Protein AF-A0AAQ3RMP8-F1 (afdb_monomer)

pLDDT: mean 90.46, std 5.32, range [58.47, 97.94]

Sequence (105 aa):
MGKTYILKLIHQVDDKIHGRSSGHYALVTQQPLRGRSKQGGQRVGEMEVWALEGFGVAHILQEMLTYKSDHIKTRQEVLGTTIVGGTIPKPTDAPESFRLLVREL

Structure (mmCIF, N/CA/C/O backbone):
data_AF-A0AAQ3RMP8-F1
#
_entry.id   AF-A0AAQ3RMP8-F1
#
loop_
_atom_site.group_PDB
_atom_site.id
_atom_site.type_symbol
_atom_site.label_atom_id
_atom_site.label_alt_id
_atom_site.label_comp_id
_atom_site.label_asym_id
_atom_site.label_entity_id
_atom_site.label_seq_id
_atom_site.pdbx_PDB_ins_code
_atom_site.Cartn_x
_atom_site.Cartn_y
_atom_site.Cartn_z
_atom_site.occupancy
_atom_site.B_iso_or_equiv
_atom_site.auth_seq_id
_atom_site.auth_comp_id
_atom_site.auth_asym_id
_atom_site.auth_atom_id
_atom_site.pdbx_PDB_model_num
ATOM 1 N N . MET A 1 1 ? 15.122 -13.488 -49.396 1.00 58.47 1 MET A N 1
ATOM 2 C CA . MET A 1 1 ? 15.615 -13.709 -48.018 1.00 58.47 1 MET A CA 1
ATOM 3 C C . MET A 1 1 ? 16.304 -12.436 -47.552 1.00 58.47 1 MET A C 1
ATOM 5 O O . MET A 1 1 ? 17.240 -12.012 -48.217 1.00 58.47 1 MET A O 1
ATOM 9 N N . GLY A 1 2 ? 15.805 -11.786 -46.498 1.00 79.69 2 GLY A N 1
ATOM 10 C CA . GLY A 1 2 ? 16.366 -10.536 -45.969 1.00 79.69 2 GLY A CA 1
ATOM 11 C C . GLY A 1 2 ? 17.135 -10.776 -44.671 1.00 79.69 2 GLY A C 1
ATOM 12 O O . GLY A 1 2 ? 16.702 -11.578 -43.848 1.00 79.69 2 GLY A O 1
ATOM 13 N N . LYS A 1 3 ? 18.272 -10.096 -44.490 1.00 78.12 3 LYS A N 1
ATOM 14 C CA . LYS A 1 3 ? 19.014 -10.085 -43.221 1.00 78.12 3 LYS A CA 1
ATOM 15 C C . LYS A 1 3 ? 18.475 -8.954 -42.347 1.00 78.12 3 LYS A C 1
ATOM 17 O O . LYS A 1 3 ? 18.832 -7.798 -42.550 1.00 78.12 3 LYS A O 1
ATOM 22 N N . THR A 1 4 ? 17.603 -9.281 -41.403 1.00 86.06 4 THR A N 1
ATOM 23 C CA . THR A 1 4 ? 17.130 -8.350 -40.372 1.00 86.06 4 THR A CA 1
ATOM 24 C C . THR A 1 4 ? 18.075 -8.353 -39.175 1.00 86.06 4 THR A C 1
ATOM 26 O O . THR A 1 4 ? 18.574 -9.402 -38.769 1.00 86.06 4 THR A O 1
ATOM 29 N N . TYR A 1 5 ? 18.313 -7.173 -38.602 1.00 87.81 5 TYR A N 1
ATOM 30 C CA . TYR A 1 5 ? 19.104 -7.013 -37.385 1.00 87.81 5 TYR A CA 1
ATOM 31 C C . TYR A 1 5 ? 18.159 -6.779 -36.203 1.00 87.81 5 TYR A C 1
ATOM 33 O O . TYR A 1 5 ? 17.419 -5.798 -36.189 1.00 87.81 5 TYR A O 1
ATOM 41 N N . ILE A 1 6 ? 18.154 -7.699 -35.237 1.00 94.19 6 ILE A N 1
ATOM 42 C CA . ILE A 1 6 ? 17.317 -7.634 -34.032 1.00 94.19 6 ILE A CA 1
ATOM 43 C C . ILE A 1 6 ? 18.244 -7.539 -32.821 1.00 94.19 6 ILE A C 1
ATOM 45 O O . ILE A 1 6 ? 19.127 -8.376 -32.641 1.00 94.19 6 ILE A O 1
ATOM 49 N N . LEU A 1 7 ? 18.039 -6.516 -31.991 1.00 92.06 7 LEU A N 1
ATOM 50 C CA . LEU A 1 7 ? 18.819 -6.266 -30.779 1.00 92.06 7 LEU A CA 1
ATOM 51 C C . LEU A 1 7 ? 18.135 -6.869 -29.547 1.00 92.06 7 LEU A C 1
ATOM 53 O O . LEU A 1 7 ? 16.920 -6.763 -29.386 1.00 92.06 7 LEU A O 1
ATOM 57 N N . LYS A 1 8 ? 18.928 -7.455 -28.642 1.00 92.88 8 LYS A N 1
ATOM 58 C CA . LYS A 1 8 ? 18.460 -7.916 -27.329 1.00 92.88 8 LYS A CA 1
ATOM 59 C C . LYS A 1 8 ? 18.564 -6.778 -26.313 1.00 92.88 8 LYS A C 1
ATOM 61 O O . LYS A 1 8 ? 19.653 -6.264 -26.073 1.00 92.88 8 LYS A O 1
ATOM 66 N N . LEU A 1 9 ? 17.440 -6.420 -25.697 1.00 92.88 9 LEU A N 1
ATOM 67 C CA . LEU A 1 9 ? 17.399 -5.477 -24.577 1.00 92.88 9 LEU A CA 1
ATOM 68 C C . LEU A 1 9 ? 17.756 -6.168 -23.254 1.00 92.88 9 LEU A C 1
ATOM 70 O O . LEU A 1 9 ? 17.665 -7.391 -23.122 1.00 92.88 9 LEU A O 1
ATOM 74 N N . ILE A 1 10 ? 18.136 -5.368 -22.258 1.00 92.12 10 ILE A N 1
ATOM 75 C CA . ILE A 1 10 ? 18.376 -5.848 -20.894 1.00 92.12 10 ILE A CA 1
ATOM 76 C C . ILE A 1 10 ? 17.054 -6.347 -20.299 1.00 92.12 10 ILE A C 1
ATOM 78 O O . ILE A 1 10 ? 16.036 -5.652 -20.336 1.00 92.12 10 ILE A O 1
ATOM 82 N N . HIS A 1 11 ? 17.073 -7.556 -19.742 1.00 90.25 11 HIS A N 1
ATOM 83 C CA . HIS A 1 11 ? 15.901 -8.171 -19.132 1.00 90.25 11 HIS A CA 1
ATOM 84 C C . HIS A 1 11 ? 15.660 -7.583 -17.740 1.00 90.25 11 HIS A C 1
ATOM 86 O O . HIS A 1 11 ? 16.345 -7.926 -16.787 1.00 90.25 11 HIS A O 1
ATOM 92 N N . GLN A 1 12 ? 14.684 -6.684 -17.623 1.00 89.94 12 GLN A N 1
ATOM 93 C CA . GLN A 1 12 ? 14.341 -6.058 -16.342 1.00 89.94 12 GLN A CA 1
ATOM 94 C C . GLN A 1 12 ? 13.312 -6.855 -15.521 1.00 89.94 12 GLN A C 1
ATOM 96 O O . GLN A 1 12 ? 12.932 -6.405 -14.445 1.00 89.94 12 GLN A O 1
ATOM 101 N N . VAL A 1 13 ? 12.766 -7.966 -16.031 1.00 87.06 13 VAL A N 1
ATOM 102 C CA . VAL A 1 13 ? 11.637 -8.655 -15.371 1.00 87.06 13 VAL A CA 1
ATOM 103 C C . VAL A 1 13 ? 12.084 -9.342 -14.085 1.00 87.06 13 VAL A C 1
ATOM 105 O O . VAL A 1 13 ? 11.398 -9.212 -13.073 1.00 87.06 13 VAL A O 1
ATOM 108 N N . ASP A 1 14 ? 13.260 -9.973 -14.087 1.00 83.62 14 ASP A N 1
ATOM 109 C CA . ASP A 1 14 ? 13.818 -10.631 -12.894 1.00 83.62 14 ASP A CA 1
ATOM 110 C C . ASP A 1 14 ? 14.007 -9.629 -11.736 1.00 83.62 14 ASP A C 1
ATOM 112 O O . ASP A 1 14 ? 13.822 -9.948 -10.557 1.00 83.62 14 ASP A O 1
ATOM 116 N N . ASP A 1 15 ? 14.255 -8.361 -12.080 1.00 81.75 15 ASP A N 1
ATOM 117 C CA . ASP A 1 15 ? 14.387 -7.265 -11.123 1.00 81.75 15 ASP A CA 1
ATOM 118 C C . ASP A 1 15 ? 13.055 -6.642 -10.674 1.00 81.75 15 ASP A C 1
ATOM 120 O O . ASP A 1 15 ? 13.019 -5.859 -9.717 1.00 81.75 15 ASP A O 1
ATOM 124 N N . LYS A 1 16 ? 11.947 -6.973 -11.340 1.00 88.00 16 LYS A N 1
ATOM 125 C CA . LYS A 1 16 ? 10.620 -6.397 -11.071 1.00 88.00 16 LYS A CA 1
ATOM 126 C C . LYS A 1 16 ? 9.734 -7.296 -10.217 1.00 88.00 16 LYS A C 1
ATOM 128 O O . LYS A 1 16 ? 8.818 -6.786 -9.576 1.00 88.00 16 LYS A O 1
ATOM 133 N N . ILE A 1 17 ? 9.997 -8.601 -10.170 1.00 89.75 17 ILE A N 1
ATOM 134 C CA . ILE A 1 17 ? 9.195 -9.530 -9.366 1.00 89.75 17 ILE A CA 1
ATOM 135 C C . ILE A 1 17 ? 9.493 -9.310 -7.874 1.00 89.75 17 ILE A C 1
ATOM 137 O O . ILE A 1 17 ? 10.641 -9.386 -7.418 1.00 89.75 17 ILE A O 1
ATOM 141 N N . HIS A 1 18 ? 8.440 -9.013 -7.110 1.00 91.31 18 HIS A N 1
ATOM 142 C CA . HIS A 1 18 ? 8.492 -8.758 -5.671 1.00 91.31 18 HIS A CA 1
ATOM 143 C C . HIS A 1 18 ? 7.184 -9.183 -5.001 1.00 91.31 18 HIS A C 1
ATOM 145 O O . HIS A 1 18 ? 6.101 -8.907 -5.511 1.00 91.31 18 HIS A O 1
ATOM 151 N N . GLY A 1 19 ? 7.297 -9.819 -3.838 1.00 90.88 19 GLY A N 1
ATOM 152 C CA . GLY A 1 19 ? 6.173 -10.223 -3.003 1.00 90.88 19 GLY A CA 1
ATOM 153 C C . GLY A 1 19 ? 6.508 -10.017 -1.530 1.00 90.88 19 GLY A C 1
ATOM 154 O O . GLY A 1 19 ? 7.668 -10.101 -1.127 1.00 90.88 19 GLY A O 1
ATOM 155 N N . ARG A 1 20 ? 5.488 -9.722 -0.722 1.00 92.44 20 ARG A N 1
ATOM 156 C CA . ARG A 1 20 ? 5.625 -9.454 0.714 1.00 92.44 20 ARG A CA 1
ATOM 157 C C . ARG A 1 20 ? 4.461 -10.084 1.473 1.00 92.44 20 ARG A C 1
ATOM 159 O O . ARG A 1 20 ? 3.316 -9.906 1.074 1.00 92.44 20 ARG A O 1
ATOM 166 N N . SER A 1 21 ? 4.763 -10.739 2.594 1.00 89.81 21 SER A N 1
ATOM 167 C CA . SER A 1 21 ? 3.777 -11.178 3.594 1.00 89.81 21 SER A CA 1
ATOM 168 C C . SER A 1 21 ? 3.709 -10.201 4.776 1.00 89.81 21 SER A C 1
ATOM 170 O O . SER A 1 21 ? 2.677 -9.591 5.033 1.00 89.81 21 SER A O 1
ATOM 172 N N . SER A 1 22 ? 4.833 -9.976 5.455 1.00 87.69 22 SER A N 1
ATOM 173 C CA . SER A 1 22 ? 5.029 -8.977 6.511 1.00 87.69 22 SER A CA 1
ATOM 174 C C . SER A 1 22 ? 6.396 -8.299 6.333 1.00 87.69 22 SER A C 1
ATOM 176 O O . SER A 1 22 ? 7.169 -8.672 5.454 1.00 87.69 22 SER A O 1
ATOM 178 N N . GLY A 1 23 ? 6.684 -7.233 7.082 1.00 89.00 23 GLY A N 1
ATOM 179 C CA . GLY A 1 23 ? 7.945 -6.500 6.938 1.00 89.00 23 GLY A CA 1
ATOM 180 C C . GLY A 1 23 ? 7.978 -5.225 7.768 1.00 89.00 23 GLY A C 1
ATOM 181 O O . GLY A 1 23 ? 7.174 -5.054 8.678 1.00 89.00 23 GLY A O 1
ATOM 182 N N . HIS A 1 24 ? 8.879 -4.307 7.432 1.00 91.12 24 HIS A N 1
ATOM 183 C CA . HIS A 1 24 ? 9.040 -3.044 8.153 1.00 91.12 24 HIS A CA 1
ATOM 184 C C . HIS A 1 24 ? 7.912 -2.041 7.846 1.00 91.12 24 HIS A C 1
ATOM 186 O O . HIS A 1 24 ? 7.312 -2.058 6.757 1.00 91.12 24 HIS A O 1
ATOM 192 N N . TYR A 1 25 ? 7.660 -1.153 8.809 1.00 93.44 25 TYR A N 1
ATOM 193 C CA . TYR A 1 25 ? 6.620 -0.122 8.781 1.00 93.44 25 TYR A CA 1
ATOM 194 C C . TY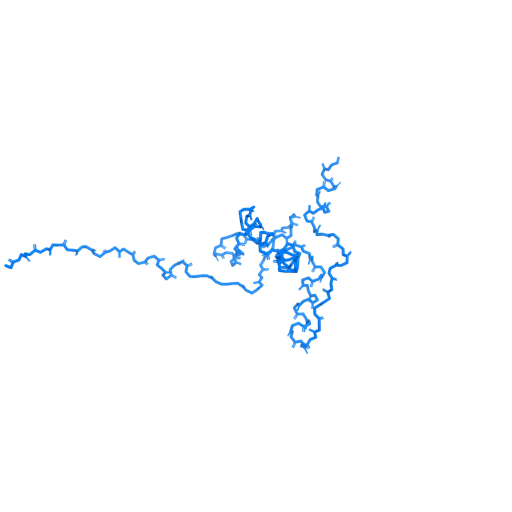R A 1 25 ? 7.213 1.260 9.062 1.00 93.44 25 TYR A C 1
ATOM 196 O O . TYR A 1 25 ? 8.282 1.380 9.664 1.00 93.44 25 TYR A O 1
ATOM 204 N N . ALA A 1 26 ? 6.534 2.301 8.592 1.00 93.06 26 ALA A N 1
ATOM 205 C CA . ALA A 1 26 ? 6.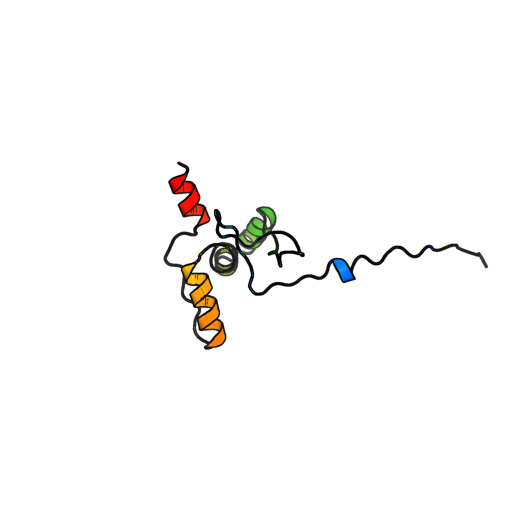895 3.680 8.877 1.00 93.06 26 ALA A CA 1
ATOM 206 C C . ALA A 1 26 ? 6.638 4.014 10.353 1.00 93.06 26 ALA A C 1
ATOM 208 O O . ALA A 1 26 ? 5.625 3.609 10.914 1.00 93.06 26 ALA A O 1
ATOM 209 N N . LEU A 1 27 ? 7.529 4.794 10.967 1.00 91.00 27 LEU A N 1
ATOM 210 C CA . LEU A 1 27 ? 7.417 5.156 12.383 1.00 91.00 27 LEU A CA 1
ATOM 211 C C . LEU A 1 27 ? 6.196 6.046 12.670 1.00 91.00 27 LEU A C 1
ATOM 213 O O . LEU A 1 27 ? 5.542 5.872 13.693 1.00 91.00 27 LEU A O 1
ATOM 217 N N . VAL A 1 28 ? 5.878 6.965 11.755 1.00 90.31 28 VAL A N 1
ATOM 218 C CA . VAL A 1 28 ? 4.801 7.952 11.933 1.00 90.31 28 VAL A CA 1
ATOM 219 C C . VAL A 1 28 ? 3.443 7.371 11.537 1.00 90.31 28 VAL A C 1
ATOM 221 O O . VAL A 1 28 ? 2.566 7.225 12.376 1.00 90.31 28 VAL A O 1
ATOM 224 N N . THR A 1 29 ? 3.275 6.988 10.268 1.00 91.38 29 THR A N 1
ATOM 225 C CA . THR A 1 29 ? 1.973 6.549 9.733 1.00 91.38 29 THR A CA 1
ATOM 226 C C . THR A 1 29 ? 1.657 5.082 9.989 1.00 91.38 29 THR A C 1
ATOM 228 O O . THR A 1 29 ? 0.556 4.642 9.682 1.00 91.38 29 THR A O 1
ATOM 231 N N . GLN A 1 30 ? 2.629 4.297 10.469 1.00 94.12 30 GLN A N 1
ATOM 232 C CA . GLN A 1 30 ? 2.490 2.853 10.696 1.00 94.12 30 GLN A CA 1
ATOM 233 C C . GLN A 1 30 ? 2.121 2.041 9.445 1.00 94.12 30 GLN A C 1
ATOM 235 O O . GLN A 1 30 ? 1.817 0.857 9.547 1.00 94.12 30 GLN A O 1
ATOM 240 N N . GLN A 1 31 ? 2.229 2.635 8.252 1.00 94.38 31 GLN A N 1
ATOM 241 C CA . GLN A 1 31 ? 2.008 1.967 6.971 1.00 94.38 31 GLN A CA 1
ATOM 242 C C . GLN A 1 31 ? 3.246 1.175 6.514 1.00 94.38 31 GLN A C 1
ATOM 244 O O . GLN A 1 31 ? 4.374 1.508 6.901 1.00 94.38 31 GLN A O 1
ATOM 249 N N . PRO A 1 32 ? 3.081 0.135 5.672 1.00 94.19 32 PRO A N 1
ATOM 250 C CA . PRO A 1 32 ? 4.199 -0.587 5.077 1.00 94.19 32 PRO A CA 1
ATOM 251 C C . PRO A 1 32 ? 5.155 0.359 4.340 1.00 94.19 32 PRO A C 1
ATOM 253 O O . PRO A 1 32 ? 4.725 1.246 3.602 1.00 94.19 32 PRO A O 1
ATOM 256 N N . LEU A 1 33 ? 6.467 0.155 4.501 1.00 93.62 33 LEU A N 1
ATOM 257 C CA . LEU A 1 33 ? 7.463 0.944 3.769 1.00 93.62 33 LEU A CA 1
ATOM 258 C C . LEU A 1 33 ? 7.324 0.771 2.248 1.00 93.62 33 LEU A C 1
ATOM 260 O O . LEU A 1 33 ? 6.810 -0.235 1.765 1.00 93.62 33 LEU A O 1
ATOM 264 N N . ARG A 1 34 ? 7.829 1.746 1.487 1.00 89.31 34 ARG A N 1
ATOM 265 C CA . ARG A 1 34 ? 7.905 1.681 0.020 1.00 89.31 34 ARG A CA 1
ATOM 266 C C . ARG A 1 34 ? 9.251 1.121 -0.445 1.00 89.31 34 ARG A C 1
ATOM 268 O O . ARG A 1 34 ? 10.270 1.299 0.222 1.00 89.31 34 ARG A O 1
ATOM 275 N N . GLY A 1 35 ? 9.246 0.534 -1.641 1.00 88.38 35 GLY A N 1
ATOM 276 C CA . GLY A 1 35 ? 10.446 0.116 -2.367 1.00 88.38 35 GLY A CA 1
ATOM 277 C C . GLY A 1 35 ? 10.877 -1.327 -2.095 1.00 88.38 35 GLY A C 1
ATOM 278 O O . GLY A 1 35 ? 10.816 -1.818 -0.969 1.00 88.38 35 GLY A O 1
ATOM 279 N N . ARG A 1 36 ? 11.356 -2.004 -3.146 1.00 85.88 36 ARG A N 1
ATOM 280 C CA . ARG A 1 36 ? 11.752 -3.423 -3.117 1.00 85.88 36 ARG A CA 1
ATOM 281 C C . ARG A 1 36 ? 12.864 -3.711 -2.105 1.00 85.88 36 ARG A C 1
ATOM 283 O O . ARG A 1 36 ? 12.758 -4.667 -1.347 1.00 85.88 36 ARG A O 1
ATOM 290 N N . SER A 1 37 ? 13.883 -2.851 -2.032 1.00 85.69 37 SER A N 1
ATOM 291 C CA . SER A 1 37 ? 15.034 -3.027 -1.128 1.00 85.69 37 SER A CA 1
ATOM 292 C C . SER A 1 37 ? 14.656 -3.053 0.355 1.00 85.69 37 SER A C 1
ATOM 294 O O . SER A 1 37 ? 15.356 -3.659 1.156 1.00 85.69 37 SER A O 1
ATOM 296 N N . LYS A 1 38 ? 13.529 -2.432 0.723 1.00 85.38 38 LYS A N 1
ATOM 297 C CA . LYS A 1 38 ? 13.004 -2.406 2.096 1.00 85.38 38 LYS A CA 1
ATOM 298 C C . LYS A 1 38 ? 11.897 -3.435 2.327 1.00 85.38 38 LYS A C 1
ATOM 300 O O . LYS A 1 38 ? 11.144 -3.305 3.291 1.00 85.38 38 LYS A O 1
ATOM 305 N N . GLN A 1 39 ? 11.766 -4.413 1.423 1.00 87.44 39 GLN A N 1
ATOM 306 C CA . GLN A 1 39 ? 10.641 -5.349 1.371 1.00 87.44 39 GLN A CA 1
ATOM 307 C C . GLN A 1 39 ? 9.307 -4.598 1.430 1.00 87.44 39 GLN A C 1
ATOM 309 O O . GLN A 1 39 ? 8.438 -4.887 2.250 1.00 87.44 39 GLN A O 1
ATOM 314 N N . GLY A 1 40 ? 9.181 -3.549 0.618 1.00 91.00 40 GLY A N 1
ATOM 315 C CA . GLY A 1 40 ? 8.057 -2.629 0.679 1.00 91.00 40 GLY A CA 1
ATOM 316 C C . GLY A 1 40 ? 6.723 -3.259 0.283 1.00 91.00 40 GLY A C 1
ATOM 317 O O . GLY A 1 40 ? 6.681 -4.285 -0.397 1.00 91.00 40 GLY A O 1
ATOM 318 N N . GLY A 1 41 ? 5.634 -2.653 0.746 1.00 91.94 41 GLY A N 1
ATOM 319 C CA . GLY A 1 41 ? 4.280 -3.002 0.321 1.00 91.94 41 GLY A CA 1
ATOM 320 C C . GLY A 1 41 ? 3.928 -2.383 -1.033 1.00 91.94 41 GLY A C 1
ATOM 321 O O . GLY A 1 41 ? 4.537 -1.397 -1.459 1.00 91.94 41 GLY A O 1
ATOM 322 N N . GLN A 1 42 ? 2.922 -2.955 -1.694 1.00 93.75 42 GLN A N 1
ATOM 323 C CA . GLN A 1 42 ? 2.323 -2.367 -2.888 1.00 93.75 42 GLN A CA 1
ATOM 324 C C . GLN A 1 42 ? 1.433 -1.184 -2.489 1.00 93.75 42 GLN A C 1
ATOM 326 O O . GLN A 1 42 ? 0.719 -1.244 -1.488 1.00 93.75 42 GLN A O 1
ATOM 331 N N . ARG A 1 43 ? 1.463 -0.104 -3.275 1.00 94.44 43 ARG A N 1
ATOM 332 C CA . ARG A 1 43 ? 0.537 1.015 -3.083 1.00 94.44 43 ARG A CA 1
ATOM 333 C C . ARG A 1 43 ? -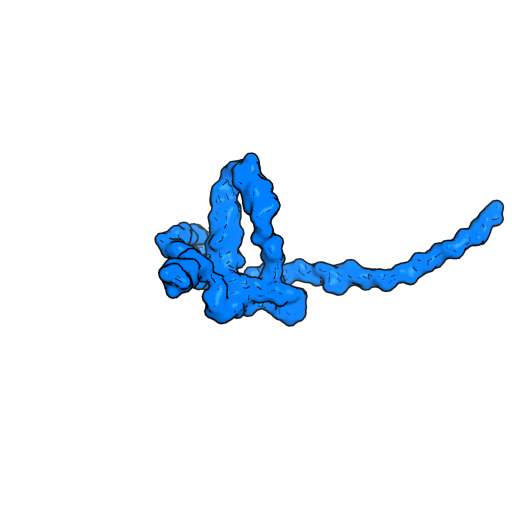0.836 0.628 -3.624 1.00 94.44 43 ARG A C 1
ATOM 335 O O . ARG A 1 43 ? -0.945 0.289 -4.797 1.00 94.44 43 ARG A O 1
ATOM 342 N N . VAL A 1 4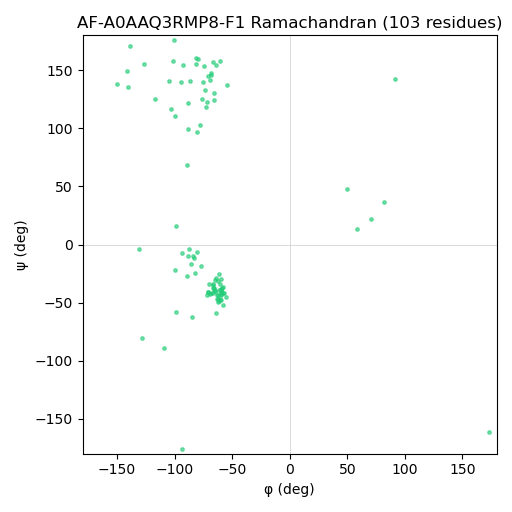4 ? -1.846 0.756 -2.771 1.00 95.81 44 VAL A N 1
ATOM 343 C CA . VAL A 1 44 ? -3.255 0.845 -3.161 1.00 95.81 44 VAL A CA 1
ATOM 344 C C . VAL A 1 44 ? -3.610 2.325 -3.117 1.00 95.81 44 VAL A C 1
ATOM 346 O O . VAL A 1 44 ? -3.528 2.947 -2.057 1.00 95.81 44 VAL A O 1
ATOM 349 N N . GLY A 1 45 ? -3.837 2.923 -4.280 1.00 96.31 45 GLY A N 1
ATOM 350 C CA . GLY A 1 45 ? -4.216 4.320 -4.422 1.00 96.31 45 GLY A CA 1
ATOM 351 C C . GLY A 1 45 ? -5.729 4.495 -4.496 1.00 96.31 45 GLY A C 1
ATOM 352 O O . GLY A 1 45 ? -6.500 3.547 -4.377 1.00 96.31 45 GLY A O 1
ATOM 353 N N . GLU A 1 46 ? -6.143 5.742 -4.706 1.00 97.38 46 GLU A N 1
ATOM 354 C CA . GLU A 1 46 ? -7.556 6.125 -4.797 1.00 97.38 46 GLU A CA 1
ATOM 355 C C . GLU A 1 46 ? -8.275 5.400 -5.939 1.00 97.38 46 GLU A C 1
ATOM 357 O O . GLU A 1 46 ? -9.391 4.932 -5.754 1.00 97.38 46 GLU A O 1
ATOM 362 N N . MET A 1 47 ? -7.614 5.209 -7.087 1.00 97.94 47 MET A N 1
ATOM 363 C CA . MET A 1 47 ? -8.207 4.496 -8.222 1.00 97.94 47 MET A CA 1
ATOM 364 C C . MET A 1 47 ? -8.489 3.023 -7.904 1.00 97.94 47 MET A C 1
ATOM 366 O O . MET A 1 47 ? -9.533 2.498 -8.287 1.00 97.94 47 MET A O 1
ATOM 370 N N . GLU A 1 48 ? -7.585 2.345 -7.193 1.00 97.12 48 GLU A N 1
ATOM 371 C CA . GLU A 1 48 ? -7.804 0.962 -6.768 1.00 97.12 48 GLU A CA 1
ATOM 372 C C . GLU A 1 48 ? -8.887 0.862 -5.686 1.00 97.12 48 GLU A C 1
ATOM 374 O O . GLU A 1 48 ? -9.654 -0.100 -5.676 1.00 97.12 48 GLU A O 1
ATOM 379 N N . VAL A 1 49 ? -8.985 1.864 -4.806 1.00 97.00 49 VAL A N 1
ATOM 380 C CA . VAL A 1 49 ? -10.082 1.972 -3.834 1.00 97.00 49 VAL A CA 1
ATOM 381 C C . VAL A 1 49 ? -11.421 2.118 -4.555 1.00 97.00 49 VAL A C 1
ATOM 383 O O . VAL A 1 49 ? -12.322 1.323 -4.297 1.00 97.00 49 VAL A O 1
ATOM 386 N N . TRP A 1 50 ? -11.528 3.030 -5.526 1.00 97.38 50 TRP A N 1
ATOM 387 C CA . TRP A 1 50 ? -12.748 3.202 -6.323 1.00 97.38 50 TRP A CA 1
ATOM 388 C C . TRP A 1 50 ? -13.140 1.933 -7.070 1.00 97.38 50 TRP A C 1
ATOM 390 O O . TRP A 1 50 ? -14.322 1.613 -7.169 1.00 97.38 50 TRP A O 1
ATOM 400 N N . ALA A 1 51 ? -12.161 1.177 -7.574 1.00 97.31 51 ALA A N 1
ATOM 401 C CA . ALA A 1 51 ? -12.439 -0.105 -8.205 1.00 97.31 51 ALA A CA 1
ATOM 402 C C . ALA A 1 51 ? -13.107 -1.080 -7.216 1.00 97.31 51 ALA A C 1
ATOM 404 O O . ALA A 1 51 ? -14.128 -1.680 -7.546 1.00 97.31 51 ALA A O 1
ATOM 405 N N . LEU A 1 52 ? -12.579 -1.211 -5.994 1.00 96.25 52 LEU A N 1
ATOM 406 C CA . LEU A 1 52 ? -13.152 -2.086 -4.961 1.00 96.25 52 LEU A CA 1
ATOM 407 C C . LEU A 1 52 ? -14.537 -1.621 -4.489 1.00 96.25 52 LEU A C 1
ATOM 409 O O . LEU A 1 52 ? -15.419 -2.455 -4.265 1.00 96.25 52 LEU A O 1
ATOM 413 N N . GLU A 1 53 ? -14.735 -0.309 -4.369 1.00 95.69 53 GLU A N 1
ATOM 414 C CA . GLU A 1 53 ? -16.031 0.296 -4.049 1.00 95.69 53 GLU A CA 1
ATOM 415 C C . GLU A 1 53 ? -17.062 0.022 -5.148 1.00 95.69 53 GLU A C 1
ATOM 417 O O . GLU A 1 53 ? -18.181 -0.390 -4.845 1.00 95.69 53 GLU A O 1
ATOM 422 N N . GLY A 1 54 ? -16.676 0.157 -6.421 1.00 96.75 54 GLY A N 1
ATOM 423 C CA . GLY A 1 54 ? -17.540 -0.119 -7.571 1.00 96.75 54 GLY A CA 1
ATOM 424 C C . GLY A 1 54 ? -17.999 -1.578 -7.658 1.00 96.75 54 GLY A C 1
ATOM 425 O O . GLY A 1 54 ? -19.122 -1.845 -8.081 1.00 96.75 54 GLY A O 1
ATOM 426 N N . PHE A 1 55 ? -17.175 -2.525 -7.201 1.00 96.44 55 PHE A N 1
ATOM 427 C CA . PHE A 1 55 ? -17.564 -3.935 -7.074 1.00 96.44 55 PHE A CA 1
ATOM 428 C C . PHE A 1 55 ? -18.388 -4.240 -5.810 1.00 96.44 55 PHE A C 1
ATOM 430 O O . PHE A 1 55 ? -18.857 -5.367 -5.649 1.00 96.44 55 PHE A O 1
ATOM 437 N N . GLY A 1 56 ? -18.562 -3.279 -4.898 1.00 95.81 56 GLY A N 1
ATOM 438 C CA . GLY A 1 56 ? -19.294 -3.472 -3.644 1.00 95.81 56 GLY A CA 1
ATOM 439 C C . GLY A 1 56 ? -18.568 -4.363 -2.630 1.00 95.81 56 GLY A C 1
ATOM 440 O O . GLY A 1 56 ? -19.204 -4.939 -1.745 1.00 95.81 56 GLY A O 1
ATOM 441 N N . VAL A 1 57 ? -17.241 -4.504 -2.729 1.00 96.69 57 VAL A N 1
ATOM 442 C CA . VAL A 1 57 ? -16.479 -5.442 -1.889 1.00 96.69 57 VAL A CA 1
ATOM 443 C C . VAL A 1 57 ? -16.021 -4.785 -0.587 1.00 96.69 57 VAL A C 1
ATOM 445 O O . VAL A 1 57 ? -14.831 -4.577 -0.341 1.00 96.69 57 VAL A O 1
ATOM 448 N N . ALA A 1 58 ? -16.988 -4.486 0.281 1.00 93.81 58 ALA A N 1
ATOM 449 C CA . ALA A 1 58 ? -16.762 -3.748 1.525 1.00 93.81 58 ALA A CA 1
ATOM 450 C C . ALA A 1 58 ? -15.734 -4.417 2.459 1.00 93.81 58 ALA A C 1
ATOM 452 O O . ALA A 1 58 ? -14.875 -3.739 3.019 1.00 93.81 58 ALA A O 1
ATOM 453 N N . HIS A 1 59 ? -15.777 -5.746 2.602 1.00 92.56 59 HIS A N 1
ATOM 454 C CA . HIS A 1 59 ? -14.855 -6.460 3.490 1.00 92.56 59 HIS A CA 1
ATOM 455 C C . HIS A 1 59 ? -13.415 -6.455 2.975 1.00 92.56 59 HIS A C 1
ATOM 457 O O . HIS A 1 59 ? -12.508 -6.190 3.754 1.00 92.56 59 HIS A O 1
ATOM 463 N N . ILE A 1 60 ? -13.192 -6.665 1.672 1.00 94.44 60 ILE A N 1
ATOM 464 C CA . ILE A 1 60 ? -11.835 -6.606 1.104 1.00 94.44 60 ILE A CA 1
ATOM 465 C C . ILE A 1 60 ? -11.290 -5.182 1.188 1.00 94.44 60 ILE A C 1
ATOM 467 O O . ILE A 1 60 ? -10.132 -4.994 1.555 1.00 94.44 60 ILE A O 1
ATOM 471 N N . LEU A 1 61 ? -12.117 -4.174 0.903 1.00 94.62 61 LEU A N 1
ATOM 472 C CA . LEU A 1 61 ? -11.707 -2.781 1.047 1.00 94.62 61 LEU A CA 1
ATOM 473 C C . LEU A 1 61 ? -11.306 -2.467 2.494 1.00 94.62 61 LEU A C 1
ATOM 475 O O . LEU A 1 61 ? -10.219 -1.940 2.732 1.00 94.62 61 LEU A O 1
ATOM 479 N N . GLN A 1 62 ? -12.132 -2.868 3.464 1.00 92.50 62 GLN A N 1
ATOM 480 C CA . GLN A 1 62 ? -11.806 -2.739 4.881 1.00 92.50 62 GLN A CA 1
ATOM 481 C C . GLN A 1 62 ? -10.500 -3.463 5.217 1.00 92.50 62 GLN A C 1
ATOM 483 O O . GLN A 1 62 ? -9.676 -2.915 5.948 1.00 92.50 62 GLN A O 1
ATOM 488 N N . GLU A 1 63 ? -10.269 -4.661 4.673 1.00 92.25 63 GLU A N 1
ATOM 489 C CA . GLU A 1 63 ? -9.032 -5.394 4.927 1.00 92.25 63 GLU A CA 1
ATOM 490 C C . GLU A 1 63 ? -7.788 -4.667 4.422 1.00 92.25 63 GLU A C 1
ATOM 492 O O . GLU A 1 63 ? -6.772 -4.629 5.125 1.00 92.25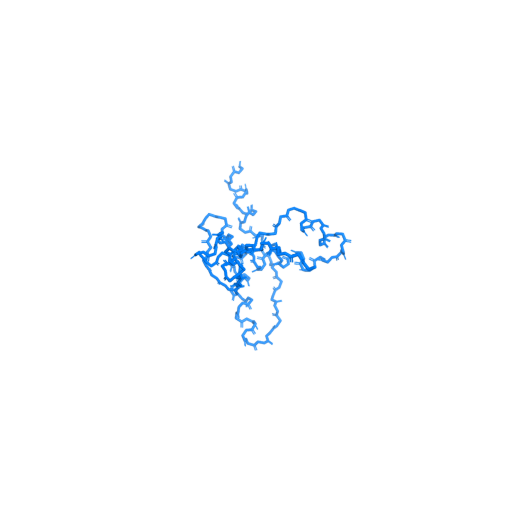 63 GLU A O 1
ATOM 497 N N . MET A 1 64 ? -7.863 -4.099 3.218 1.00 93.50 64 MET A N 1
ATOM 498 C CA . MET A 1 64 ? -6.756 -3.361 2.611 1.00 93.50 64 MET A CA 1
ATOM 499 C C . MET A 1 64 ? -6.446 -2.067 3.369 1.00 93.50 64 MET A C 1
ATOM 501 O O . MET A 1 64 ? -5.277 -1.697 3.459 1.00 93.50 64 MET A O 1
ATOM 505 N N . LEU A 1 65 ? -7.469 -1.412 3.929 1.00 92.19 65 LEU A N 1
ATOM 506 C CA . LEU A 1 65 ? -7.349 -0.148 4.664 1.00 92.19 65 LEU A CA 1
ATOM 507 C C . LEU A 1 65 ? -7.070 -0.303 6.166 1.00 92.19 65 LEU A C 1
ATOM 509 O O . LEU A 1 65 ? -6.794 0.700 6.817 1.00 92.19 65 LEU A O 1
ATOM 513 N N . THR A 1 66 ? -7.162 -1.512 6.732 1.00 92.38 66 THR A N 1
ATOM 514 C CA . THR A 1 66 ? -6.956 -1.731 8.177 1.00 92.38 66 THR A CA 1
ATOM 515 C C . THR A 1 66 ? -5.937 -2.832 8.468 1.00 92.38 66 THR A C 1
ATOM 517 O O . THR A 1 66 ? -4.776 -2.538 8.755 1.00 92.38 66 THR A O 1
ATOM 520 N N . TYR A 1 67 ? -6.336 -4.109 8.400 1.00 90.81 67 TYR A N 1
ATOM 521 C CA . TYR A 1 67 ? -5.504 -5.241 8.830 1.00 90.81 67 TYR A CA 1
ATOM 522 C C . TYR A 1 67 ? -4.166 -5.320 8.092 1.00 90.81 67 TYR A C 1
ATOM 524 O O . TYR A 1 67 ? -3.153 -5.709 8.677 1.00 90.81 67 TYR A O 1
ATOM 532 N N . LYS A 1 68 ? -4.169 -4.985 6.796 1.00 92.06 68 LYS A N 1
ATOM 533 C CA . LYS A 1 68 ? -3.005 -5.103 5.906 1.00 92.06 68 LYS A CA 1
ATOM 534 C C . LYS A 1 68 ? -2.180 -3.811 5.811 1.00 92.06 68 LYS A C 1
ATOM 536 O O . LYS A 1 68 ? -1.101 -3.840 5.218 1.00 92.06 68 LYS A O 1
ATOM 541 N N . SER A 1 69 ? -2.643 -2.705 6.396 1.00 91.81 69 SER A N 1
ATOM 542 C CA . SER A 1 69 ? -1.996 -1.389 6.337 1.00 91.81 69 SER A CA 1
ATOM 543 C C . SER A 1 69 ? -1.380 -0.988 7.682 1.00 91.81 69 SER A C 1
ATOM 545 O O . SER A 1 69 ? -0.203 -1.253 7.926 1.00 91.81 69 SER A O 1
ATOM 547 N N . ASP A 1 70 ? -2.151 -0.331 8.540 1.00 92.50 70 ASP A N 1
ATOM 548 C CA . ASP A 1 70 ? -1.680 0.547 9.614 1.00 92.50 70 ASP A CA 1
ATOM 549 C C . ASP A 1 70 ? -2.325 0.257 10.973 1.00 92.50 70 ASP A C 1
ATOM 551 O O . ASP A 1 70 ? -1.924 0.836 11.981 1.00 92.50 70 ASP A O 1
ATOM 555 N N . HIS A 1 71 ? -3.274 -0.678 11.053 1.00 92.12 71 HIS A N 1
ATOM 556 C CA . HIS A 1 71 ? -3.892 -1.029 12.325 1.00 92.12 71 HIS A CA 1
ATOM 557 C C . HIS A 1 71 ? -3.002 -1.995 13.137 1.00 92.12 71 HIS A C 1
ATOM 559 O O . HIS A 1 71 ? -3.032 -3.212 12.952 1.00 92.12 71 HIS A O 1
ATOM 565 N N . ILE A 1 72 ? -2.215 -1.460 14.080 1.00 89.44 72 ILE A N 1
ATOM 566 C CA . ILE A 1 72 ? -1.142 -2.200 14.781 1.00 89.44 72 ILE A CA 1
ATOM 567 C C . ILE A 1 72 ? -1.648 -3.455 15.509 1.00 89.44 72 ILE A C 1
ATOM 569 O O . ILE A 1 72 ? -1.079 -4.531 15.317 1.00 89.44 72 ILE A O 1
ATOM 573 N N . LYS A 1 73 ? -2.691 -3.323 16.345 1.00 88.44 73 LYS A N 1
ATOM 574 C CA . LYS A 1 73 ? -3.185 -4.420 17.202 1.00 88.44 73 LYS A CA 1
ATOM 575 C C . LYS A 1 73 ? -3.722 -5.586 16.369 1.00 88.44 73 LYS A C 1
ATOM 577 O O . LYS A 1 73 ? -3.193 -6.691 16.416 1.00 88.44 73 LYS A O 1
ATOM 582 N N . THR A 1 74 ? -4.719 -5.302 15.533 1.00 87.81 74 THR A N 1
ATOM 583 C CA . THR A 1 74 ? -5.374 -6.309 14.688 1.00 87.81 74 THR A CA 1
ATO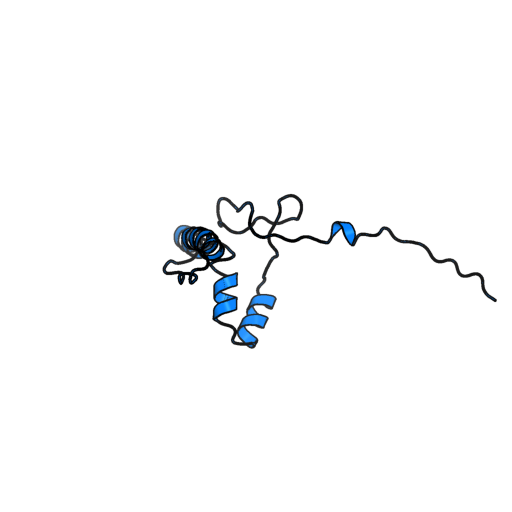M 584 C C . THR A 1 74 ? -4.401 -6.978 13.728 1.00 87.81 74 THR A C 1
ATOM 586 O O . THR A 1 74 ? -4.509 -8.174 13.500 1.00 87.81 74 THR A O 1
ATOM 589 N N . ARG A 1 75 ? -3.392 -6.268 13.211 1.00 89.50 75 ARG A N 1
ATOM 590 C CA . ARG A 1 75 ? -2.350 -6.879 12.377 1.00 89.50 75 ARG A CA 1
ATOM 591 C C . ARG A 1 75 ? -1.580 -7.983 13.110 1.00 89.50 75 ARG A C 1
ATOM 593 O O . ARG A 1 75 ? -1.256 -9.002 12.505 1.00 89.50 75 ARG A O 1
ATOM 600 N N . GLN A 1 76 ? -1.256 -7.787 14.390 1.00 87.94 76 GLN A N 1
ATOM 601 C CA . GLN A 1 76 ? -0.577 -8.809 15.196 1.00 87.94 76 GLN A CA 1
ATOM 602 C C . GLN A 1 76 ? -1.497 -10.005 15.462 1.00 87.94 76 GLN A C 1
ATOM 604 O O . GLN A 1 76 ? -1.077 -11.153 15.325 1.00 87.94 76 GLN A O 1
ATOM 609 N N . GLU A 1 77 ? -2.765 -9.736 15.765 1.00 89.00 77 GLU A N 1
ATOM 610 C CA . GLU A 1 77 ? -3.783 -10.766 15.986 1.00 89.00 77 GLU A CA 1
ATOM 611 C C . GLU A 1 77 ? -4.064 -11.581 14.716 1.00 89.00 77 GLU A C 1
ATOM 613 O O . GLU A 1 77 ? -4.174 -12.804 14.782 1.00 89.00 77 GLU A O 1
ATOM 618 N N . VAL A 1 78 ? -4.111 -10.939 13.545 1.00 90.06 78 VAL A N 1
ATOM 619 C CA . VAL A 1 78 ? -4.278 -11.594 12.236 1.00 90.06 78 VAL A CA 1
ATOM 620 C C . VAL A 1 78 ? -3.147 -12.584 11.982 1.00 90.06 78 VAL A C 1
ATOM 622 O O . VAL A 1 78 ? -3.405 -13.703 11.549 1.00 90.06 78 VAL A O 1
ATOM 625 N N . LEU A 1 79 ? -1.897 -12.221 12.288 1.00 86.94 79 LEU A N 1
ATOM 626 C CA . LEU A 1 79 ? -0.767 -13.140 12.126 1.00 86.94 79 LEU A CA 1
ATOM 627 C C . LEU A 1 79 ? -0.915 -14.371 13.030 1.00 86.94 79 LEU A C 1
ATOM 629 O O . LEU A 1 79 ? -0.778 -15.494 12.551 1.00 86.94 79 LEU A O 1
ATOM 633 N N . GLY A 1 80 ? -1.251 -14.174 14.309 1.00 87.50 80 GLY A N 1
ATOM 634 C CA . GLY A 1 80 ? -1.459 -15.277 15.251 1.00 87.50 80 GLY A CA 1
ATOM 635 C C . GLY A 1 80 ? -2.634 -16.180 14.864 1.00 87.50 80 GLY A C 1
ATOM 636 O O . GLY A 1 80 ? -2.495 -17.400 14.817 1.00 87.50 80 GLY A O 1
ATOM 637 N N . THR A 1 81 ? -3.777 -15.587 14.522 1.00 90.12 81 THR A N 1
ATOM 638 C CA . THR A 1 81 ? -4.991 -16.324 14.127 1.00 90.12 81 THR A CA 1
ATOM 639 C C . THR A 1 81 ? -4.822 -17.069 12.809 1.00 90.12 81 THR A C 1
ATOM 641 O O . THR A 1 81 ? -5.317 -18.187 12.694 1.00 90.12 81 THR A O 1
ATOM 644 N N . THR A 1 82 ? -4.066 -16.521 11.852 1.00 88.62 82 THR A N 1
ATOM 645 C CA . THR A 1 82 ? -3.759 -17.210 10.587 1.00 88.62 82 THR A CA 1
ATOM 646 C C . THR A 1 82 ? -2.903 -18.457 10.820 1.00 88.62 82 THR A C 1
ATOM 648 O O . THR A 1 82 ? -3.117 -19.471 10.165 1.00 88.62 82 THR A O 1
ATOM 651 N N . ILE A 1 83 ? -1.962 -18.412 11.772 1.00 90.12 83 ILE A N 1
ATOM 652 C CA . ILE A 1 83 ? -1.113 -19.565 12.117 1.00 90.12 83 ILE A CA 1
ATOM 653 C C . ILE A 1 83 ? -1.916 -20.639 12.860 1.00 90.12 83 ILE A C 1
ATOM 655 O O . ILE A 1 83 ? -1.772 -21.824 12.574 1.00 90.12 83 ILE A O 1
ATOM 659 N N . VAL A 1 84 ? -2.755 -20.230 13.814 1.00 91.69 84 VAL A N 1
ATOM 660 C CA . VAL A 1 84 ? -3.552 -21.149 14.648 1.00 91.69 84 VAL A CA 1
ATOM 661 C C . VAL A 1 84 ? -4.775 -21.701 13.896 1.00 91.69 84 VAL A C 1
ATOM 663 O O . VAL A 1 84 ? -5.312 -22.736 14.280 1.00 91.69 84 VAL A O 1
ATOM 666 N N . GLY A 1 85 ? -5.201 -21.053 12.808 1.00 85.38 85 GLY A N 1
ATOM 667 C CA . GLY A 1 85 ? -6.373 -21.458 12.025 1.00 85.38 85 GLY A CA 1
ATOM 668 C C . GLY A 1 85 ? -7.700 -20.979 12.621 1.00 85.38 85 GLY A C 1
ATOM 669 O O . GLY A 1 85 ? -8.692 -21.701 12.589 1.00 85.38 85 GLY A O 1
ATOM 670 N N . GLY A 1 86 ? -7.716 -19.773 13.195 1.00 86.38 86 GLY A N 1
ATOM 671 C CA . GLY A 1 86 ? -8.897 -19.158 13.806 1.00 86.38 86 GLY A CA 1
ATOM 672 C C . GLY A 1 86 ? -9.588 -18.118 12.920 1.00 86.38 86 GLY A C 1
ATOM 673 O O . GLY A 1 86 ? -9.115 -17.753 11.846 1.00 86.38 86 GLY A O 1
ATOM 674 N N . THR A 1 87 ? -10.715 -17.594 13.399 1.00 85.69 87 THR A N 1
ATOM 675 C CA . THR A 1 87 ? -11.408 -16.473 12.752 1.00 85.69 87 THR A CA 1
ATOM 676 C C . THR A 1 87 ? -10.650 -15.167 12.970 1.00 85.69 87 THR A C 1
ATOM 678 O O . THR A 1 87 ? -10.304 -14.839 14.106 1.00 85.69 87 THR A O 1
ATOM 681 N N . ILE A 1 88 ? -10.453 -14.396 11.899 1.00 85.88 88 ILE A N 1
ATOM 682 C CA . ILE A 1 88 ? -9.836 -13.068 11.974 1.00 85.88 88 ILE A CA 1
ATOM 683 C C . ILE A 1 88 ? -10.762 -12.124 12.767 1.00 85.88 88 ILE A C 1
ATOM 685 O O . ILE A 1 88 ? -11.937 -11.990 12.403 1.00 85.88 88 ILE A O 1
ATOM 689 N N . PRO A 1 89 ? -10.277 -11.476 13.845 1.00 83.38 89 PRO A N 1
ATOM 690 C CA . PRO A 1 89 ? -11.085 -10.543 14.624 1.00 83.38 89 PRO A CA 1
ATOM 691 C C . PRO A 1 89 ? -11.397 -9.291 13.802 1.00 83.38 89 PRO A C 1
ATOM 693 O O . PRO A 1 89 ? -10.565 -8.842 13.023 1.00 83.38 89 PRO A O 1
ATOM 696 N N . LYS A 1 90 ? -12.585 -8.703 13.990 1.00 84.50 90 LYS A N 1
ATOM 697 C CA . LYS A 1 90 ? -12.949 -7.423 13.358 1.00 84.50 90 LYS A CA 1
ATOM 698 C C . LYS A 1 90 ? -12.166 -6.264 13.987 1.00 84.50 90 LYS A C 1
ATOM 700 O O . LYS A 1 90 ? -11.942 -6.301 15.196 1.00 84.50 90 LYS A O 1
ATOM 705 N N . PRO A 1 91 ? -11.777 -5.219 13.229 1.00 81.88 91 PRO A N 1
ATOM 706 C CA . PRO A 1 91 ? -11.088 -4.083 13.803 1.00 81.88 91 PRO A CA 1
ATOM 707 C C . PRO A 1 91 ? -12.096 -3.271 14.610 1.00 81.88 91 PRO A C 1
ATOM 709 O O . PRO A 1 91 ? -13.094 -2.790 14.076 1.00 81.88 91 PRO A O 1
ATOM 712 N N . THR A 1 92 ? -11.849 -3.158 15.909 1.00 76.31 92 THR A N 1
ATOM 713 C CA . THR A 1 92 ? -12.697 -2.382 16.824 1.00 76.31 92 THR A CA 1
ATOM 714 C C . THR A 1 92 ? -12.248 -0.922 16.912 1.00 76.31 92 THR A C 1
ATOM 716 O O . THR A 1 92 ? -13.060 -0.043 17.184 1.00 76.31 92 THR A O 1
ATOM 719 N N . ASP A 1 93 ? -10.960 -0.664 16.667 1.00 83.56 93 ASP A N 1
ATOM 720 C CA . ASP A 1 93 ? -10.327 0.645 16.811 1.00 83.56 93 ASP A CA 1
ATOM 721 C C . ASP A 1 93 ? -10.142 1.340 15.443 1.00 83.56 93 ASP A C 1
ATOM 723 O O . ASP A 1 93 ? -10.083 0.709 14.386 1.00 83.56 93 ASP A O 1
ATOM 727 N N . ALA A 1 94 ? -10.019 2.671 15.466 1.00 88.88 94 ALA A N 1
ATOM 728 C CA . ALA A 1 94 ? -9.657 3.448 14.284 1.00 88.88 94 ALA A CA 1
ATOM 729 C C . ALA A 1 94 ? -8.194 3.186 13.856 1.00 88.88 94 ALA A C 1
ATOM 731 O O . ALA A 1 94 ? -7.336 2.978 14.723 1.00 88.88 94 ALA A O 1
ATOM 732 N N . PRO A 1 95 ? -7.885 3.245 12.545 1.00 92.06 95 PRO A N 1
ATOM 733 C CA . PRO A 1 95 ? -6.527 3.073 12.036 1.00 92.06 95 PRO A CA 1
ATOM 734 C C . PRO A 1 95 ? -5.586 4.184 12.523 1.00 92.06 95 PRO A C 1
ATOM 736 O O . PRO A 1 95 ? -6.011 5.303 12.831 1.00 92.06 95 PRO A O 1
ATOM 739 N N . GLU A 1 96 ? -4.285 3.890 12.579 1.00 92.88 96 GLU A N 1
ATOM 740 C CA . GLU A 1 96 ? -3.289 4.843 13.085 1.00 92.88 96 GLU A CA 1
ATOM 741 C C . GLU A 1 96 ? -3.172 6.093 12.209 1.00 92.88 96 GLU A C 1
ATOM 743 O O . GLU A 1 96 ? -2.952 7.179 12.736 1.00 92.88 96 GLU A O 1
ATOM 748 N N . SER A 1 97 ? -3.406 5.988 10.897 1.00 91.62 97 SER A N 1
ATOM 749 C CA . SER A 1 97 ? -3.491 7.162 10.018 1.00 91.62 97 SER A CA 1
ATOM 750 C C . SER A 1 97 ? -4.596 8.140 10.429 1.00 91.62 97 SER A C 1
ATOM 752 O O . SER A 1 97 ? -4.379 9.350 10.417 1.00 91.62 97 SER A O 1
ATOM 754 N N . PHE A 1 98 ? -5.758 7.640 10.858 1.00 93.12 98 PHE A N 1
ATOM 755 C CA . PHE A 1 98 ? -6.842 8.488 11.354 1.00 93.12 98 PHE A CA 1
ATOM 756 C C . PHE A 1 98 ? -6.499 9.102 12.714 1.00 93.12 98 PHE A C 1
ATOM 758 O O . PHE A 1 98 ? -6.744 10.282 12.949 1.00 93.12 98 PHE A O 1
ATOM 765 N N . ARG A 1 99 ? -5.874 8.325 13.608 1.00 92.19 99 ARG A N 1
ATOM 766 C CA . ARG A 1 99 ? -5.390 8.839 14.900 1.00 92.19 99 ARG A CA 1
ATOM 767 C C . ARG A 1 99 ? -4.334 9.926 14.726 1.00 92.19 99 ARG A C 1
ATOM 769 O O . ARG A 1 99 ? -4.339 10.888 15.488 1.00 92.19 99 ARG A O 1
ATOM 776 N N . LEU A 1 100 ? -3.443 9.771 13.748 1.00 94.00 100 LEU A N 1
ATOM 777 C CA . LEU A 1 100 ? -2.452 10.779 13.386 1.00 94.00 100 LEU A CA 1
ATOM 778 C C . LEU A 1 100 ? -3.144 12.061 12.917 1.00 94.00 100 LEU A C 1
ATOM 780 O O . LEU A 1 100 ? -2.851 13.119 13.458 1.00 94.00 100 LEU A O 1
ATOM 784 N N . LEU A 1 101 ? -4.117 11.949 12.008 1.00 94.56 101 LEU A N 1
ATOM 785 C CA . LEU A 1 101 ? -4.896 13.090 11.525 1.00 94.56 101 LEU A CA 1
ATOM 786 C C . LEU A 1 101 ? -5.562 13.856 12.675 1.00 94.56 101 LEU A C 1
ATOM 788 O O . LEU A 1 101 ? -5.455 15.071 12.736 1.00 94.56 101 LEU A O 1
ATOM 792 N N . VAL A 1 102 ? -6.183 13.160 13.631 1.00 95.44 102 VAL A N 1
ATOM 793 C CA . VAL A 1 102 ? -6.816 13.803 14.799 1.00 95.44 102 VAL A CA 1
ATOM 794 C C . VAL A 1 102 ? -5.803 14.517 15.702 1.00 95.44 102 VAL A C 1
ATOM 796 O O . VAL A 1 102 ? -6.168 15.469 16.377 1.00 95.44 102 VAL A O 1
ATOM 799 N N . ARG A 1 103 ? -4.545 14.063 15.748 1.00 93.69 103 ARG A N 1
ATOM 800 C CA . ARG A 1 103 ? -3.479 14.70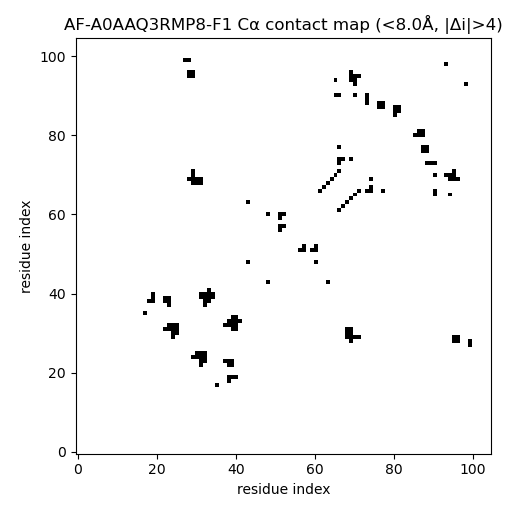6 16.537 1.00 93.69 103 ARG A CA 1
ATOM 801 C C . ARG A 1 103 ? -2.839 15.900 15.833 1.00 93.69 103 ARG A C 1
ATOM 803 O O . ARG A 1 103 ? -2.213 16.711 16.506 1.00 93.69 103 ARG A O 1
ATOM 810 N N . GLU A 1 104 ? -2.903 15.938 14.507 1.00 94.38 104 GLU A N 1
ATOM 811 C CA . GLU A 1 104 ? -2.352 17.024 13.691 1.00 94.38 104 GLU A CA 1
ATOM 812 C C . GLU A 1 104 ? -3.331 18.197 13.519 1.00 94.38 104 GLU A C 1
ATOM 814 O O . GLU A 1 104 ? -2.897 19.286 13.142 1.00 94.38 104 GLU A O 1
ATOM 819 N N . LEU A 1 105 ? -4.621 17.976 13.796 1.00 88.44 105 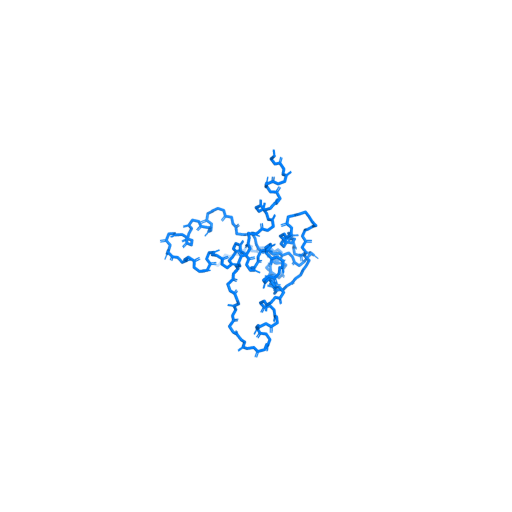LEU A N 1
ATOM 820 C CA . LEU A 1 105 ? -5.675 18.996 13.848 1.00 88.44 105 LEU A CA 1
ATOM 821 C C . LEU A 1 105 ? -5.707 19.716 15.202 1.00 88.44 105 LEU A C 1
ATOM 823 O O . LEU A 1 105 ? -5.955 20.942 15.183 1.00 88.44 105 LEU A O 1
#

Secondary structure (DSSP, 8-state):
------PPPP--STTT----SS--B-TTT-PBPPSGGGTPPPP--HHHHHHHHHTT-HHHHHHHHTTTTT-HHHHHHHHHHHHHT-PPPPP-SPPHHHHHHHHH-

Solvent-accessible surface area (backbone atoms only — not comparable to full-atom values): 6679 Å² total; per-residue (Å²): 140,82,92,80,89,83,84,87,76,85,80,59,61,81,79,64,70,82,86,70,92,76,72,55,57,39,89,83,51,37,32,56,29,70,51,74,96,55,54,23,50,84,86,79,50,69,69,57,49,51,53,36,58,74,71,63,39,61,68,62,50,49,38,59,67,23,56,73,36,24,24,68,68,53,34,54,49,42,56,54,24,63,73,75,70,53,78,72,77,79,80,88,69,83,36,41,54,59,55,48,52,67,71,75,106

Mean predicted aligned error: 5.24 Å

Organism: Vigna mungo (NCBI:txid3915)

InterPro domains:
  IPR007120 DNA-directed RNA polymerase, subunit 2, hybrid-binding domain [PF00562] (1-38)
  IPR007641 RNA polymerase Rpb2, domain 7 [PF04560] (40-105)
  IPR015712 DNA-directed RNA polymerase, subunit 2 [PTHR20856] (1-105)
  IPR037033 DNA-directed RNA polymerase, subunit 2, hybrid-binding domain superfamily [G3DSA:2.4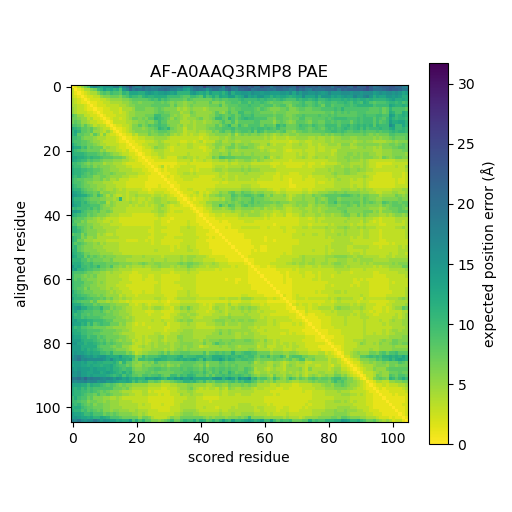0.270.10] (1-43)

Nearest PDB structures (foldseek):
  8ras-assembly1_C  TM=9.649E-01  e=1.592E-15  Sinapis alba
  8rdj-assembly1_C  TM=9.646E-01  e=1.968E-15  Sinapis alba
  8wa0-assembly1_B  TM=9.668E-01  e=3.990E-15  Nicotiana tabacum
  8wa1-assembly1_B  TM=9.624E-01  e=4.933E-15  Nicotiana tabacum
  5d4d-assembly1_C  TM=9.686E-01  e=1.259E-11  Thermus thermophilus HB8

Radius of gyration: 19.61 Å; Cα contacts (8 Å, |Δi|>4): 91; chains: 1; bounding box: 38×40×65 Å

Foldseek 3Di:
DDDDDDDDDDDCVVVVDADADDFDADPQQQFFDDDRVRSGDDDDDPVNLVVCVVVVVVPVSQCVVELRTAPPPLVVVCVVCVVVVHDRDDDPDDGSNVVSVVVVD